Protein AF-A0A8T6J874-F1 (afdb_monomer)

Foldseek 3Di:
DDPVQQKFWDKDWAFDDPVVVCVVVPDPDDDPPNVVVVVVVCVVCVVVVVVRGIWMWTWTDHNVDIDIDTDDPVPDPCVVCPVVVVVVVVVVVPDPDDPPVVVVVVVVVVPDDDPDDDPDDDDDDDDDDDDDDDDDDD

pLDDT: mean 73.58, std 16.17, range [36.16, 93.12]

Solvent-accessible surface area (backbone atoms only — not comparable to full-atom values): 9139 Å² total; per-residue (Å²): 96,38,81,92,75,40,31,43,56,48,78,47,78,51,65,81,68,60,72,63,57,48,63,78,65,62,86,78,88,82,66,101,51,56,70,62,53,51,51,52,48,54,59,71,44,47,61,60,61,69,66,65,63,68,47,37,30,38,37,27,46,37,72,92,61,61,42,79,43,81,46,60,75,87,76,51,82,56,71,87,52,71,59,45,68,62,57,48,54,61,54,59,72,74,55,75,86,77,63,60,67,64,53,54,52,56,60,56,64,77,73,58,80,81,82,74,88,80,86,82,83,81,82,88,82,82,84,88,87,85,86,88,76,87,82,80,84,135

Mean predicted aligned error: 17.65 Å

Structure (mmCIF, N/CA/C/O backbone):
data_AF-A0A8T6J874-F1
#
_entry.id   AF-A0A8T6J874-F1
#
loop_
_atom_site.group_PDB
_atom_site.id
_atom_site.type_symbol
_atom_site.label_atom_id
_atom_site.label_alt_id
_atom_site.label_comp_id
_atom_site.label_asym_id
_atom_site.label_entity_id
_atom_site.label_seq_id
_atom_site.pdbx_PDB_ins_code
_atom_site.Cartn_x
_atom_site.Cartn_y
_atom_site.Cartn_z
_atom_site.occupancy
_atom_site.B_iso_or_equiv
_atom_site.auth_seq_id
_atom_site.auth_comp_id
_atom_site.auth_asym_id
_atom_site.auth_atom_id
_atom_site.pdbx_PDB_model_num
ATOM 1 N N . THR A 1 1 ? -14.277 -7.449 -17.086 1.00 77.50 1 THR A N 1
ATOM 2 C CA . THR A 1 1 ? -15.227 -6.316 -17.200 1.00 77.50 1 THR A CA 1
ATOM 3 C C . THR A 1 1 ? -15.931 -6.356 -18.548 1.00 77.50 1 THR A C 1
ATOM 5 O O . THR A 1 1 ? -15.273 -6.643 -19.543 1.00 77.50 1 THR A O 1
ATOM 8 N N . GLY A 1 2 ? -17.247 -6.116 -18.583 1.00 79.81 2 GLY A N 1
ATOM 9 C CA . GLY A 1 2 ? -18.056 -6.057 -19.807 1.00 79.81 2 GLY A CA 1
ATOM 10 C C . GLY A 1 2 ? -18.987 -4.844 -19.796 1.00 79.81 2 GLY A C 1
ATOM 11 O O . GLY A 1 2 ? -19.860 -4.742 -18.939 1.00 79.81 2 GLY A O 1
ATOM 12 N N . LEU A 1 3 ? -18.805 -3.916 -20.743 1.00 81.62 3 LEU A N 1
ATOM 13 C CA . LEU A 1 3 ? -19.574 -2.662 -20.801 1.00 81.62 3 LEU A CA 1
ATOM 14 C C . LEU A 1 3 ? -21.031 -2.895 -21.221 1.00 81.62 3 LEU A C 1
ATOM 16 O O . LEU A 1 3 ? -21.943 -2.320 -20.635 1.00 81.62 3 LEU A O 1
ATOM 20 N N . GLN A 1 4 ? -21.246 -3.764 -22.213 1.00 85.12 4 GLN A N 1
ATOM 21 C CA . GLN A 1 4 ? -22.580 -4.128 -22.699 1.00 85.12 4 GLN A CA 1
ATOM 22 C C . GLN A 1 4 ? -23.425 -4.837 -21.631 1.00 85.12 4 GLN A C 1
ATOM 24 O O . GLN A 1 4 ? -24.600 -4.529 -21.466 1.00 85.12 4 GLN A O 1
ATOM 29 N N . ASP A 1 5 ? -22.797 -5.731 -20.867 1.00 82.12 5 ASP A N 1
ATOM 30 C CA . ASP A 1 5 ? -23.447 -6.552 -19.847 1.00 82.12 5 ASP A CA 1
ATOM 31 C C . ASP A 1 5 ? -23.430 -5.877 -18.470 1.00 82.12 5 ASP A C 1
ATOM 33 O O . ASP A 1 5 ? -23.896 -6.460 -17.493 1.00 82.12 5 ASP A O 1
ATOM 37 N N . ARG A 1 6 ? -22.870 -4.658 -18.383 1.00 84.00 6 ARG A N 1
ATOM 38 C CA . ARG A 1 6 ? -22.657 -3.901 -17.141 1.00 84.00 6 ARG A CA 1
ATOM 39 C C . ARG A 1 6 ? -22.117 -4.806 -16.030 1.00 84.00 6 ARG A C 1
ATOM 41 O O . ARG A 1 6 ? -22.675 -4.865 -14.933 1.00 84.00 6 ARG A O 1
ATOM 48 N N . SER A 1 7 ? -21.035 -5.524 -16.335 1.00 84.88 7 SER A N 1
ATOM 49 C CA . SER A 1 7 ? -20.378 -6.449 -15.413 1.00 84.88 7 SER A CA 1
ATOM 50 C C . SER A 1 7 ? -18.994 -5.961 -14.992 1.00 84.88 7 SER A C 1
ATOM 52 O O . SER A 1 7 ? -18.197 -5.469 -15.803 1.00 84.88 7 SER A O 1
ATOM 54 N N . TYR A 1 8 ? -18.709 -6.090 -13.700 1.00 83.81 8 TYR A N 1
ATOM 55 C CA . TYR A 1 8 ? -17.395 -5.861 -13.117 1.00 83.81 8 TYR A CA 1
ATOM 56 C C . TYR A 1 8 ? -16.638 -7.178 -12.980 1.00 83.81 8 TYR A C 1
ATOM 58 O O . TYR A 1 8 ? -17.217 -8.228 -12.722 1.00 83.81 8 TYR A O 1
ATOM 66 N N . ASP A 1 9 ? -15.329 -7.095 -13.193 1.00 85.62 9 ASP A N 1
ATOM 67 C CA . ASP A 1 9 ? -14.371 -8.131 -12.818 1.00 85.62 9 ASP A CA 1
ATOM 68 C C . ASP A 1 9 ? -13.005 -7.455 -12.727 1.00 85.62 9 ASP A C 1
ATOM 70 O O . ASP A 1 9 ? -12.336 -7.266 -13.747 1.00 85.62 9 ASP A O 1
ATOM 74 N N . GLN A 1 10 ? -12.683 -6.931 -11.547 1.00 87.56 10 GLN A N 1
ATOM 75 C CA . GLN A 1 10 ? -11.437 -6.215 -11.274 1.00 87.56 10 GLN A CA 1
ATOM 76 C C . GLN A 1 10 ? -10.906 -6.591 -9.894 1.00 87.56 10 GLN A C 1
ATOM 78 O O . GLN A 1 10 ? -11.679 -6.879 -8.981 1.00 87.56 10 GLN A O 1
ATOM 83 N N . VAL A 1 11 ? -9.586 -6.539 -9.727 1.00 90.50 11 VAL A N 1
ATOM 84 C CA . VAL A 1 11 ? -8.929 -6.743 -8.434 1.00 90.50 11 VAL A CA 1
ATOM 85 C C . VAL A 1 11 ? -8.556 -5.388 -7.839 1.00 90.50 11 VAL A C 1
ATOM 87 O O . VAL A 1 11 ? -7.907 -4.572 -8.491 1.00 90.50 11 VAL A O 1
ATOM 90 N N . ALA A 1 12 ? -8.963 -5.155 -6.596 1.00 89.12 12 ALA A N 1
ATOM 91 C CA . ALA A 1 12 ? -8.595 -3.999 -5.797 1.00 89.12 12 ALA A CA 1
ATOM 92 C C . ALA A 1 12 ? -7.566 -4.402 -4.735 1.00 89.12 12 ALA A C 1
ATOM 94 O O . ALA A 1 12 ? -7.717 -5.414 -4.048 1.00 89.12 12 ALA A O 1
ATOM 95 N N . VAL A 1 13 ? -6.530 -3.578 -4.587 1.00 89.88 13 VAL A N 1
ATOM 96 C CA . VAL A 1 13 ? -5.471 -3.759 -3.592 1.00 89.88 13 VAL A CA 1
ATOM 97 C C . VAL A 1 13 ? -5.613 -2.662 -2.546 1.00 89.88 13 VAL A C 1
ATOM 99 O O . VAL A 1 13 ? -5.515 -1.479 -2.867 1.00 89.88 13 VAL A O 1
ATOM 102 N N . VAL A 1 14 ? -5.858 -3.049 -1.297 1.00 88.38 14 VAL A N 1
ATOM 103 C CA . VAL A 1 14 ? -6.063 -2.119 -0.182 1.00 88.38 14 VAL A CA 1
ATOM 104 C C . VAL A 1 14 ? -4.903 -2.248 0.793 1.00 88.38 14 VAL A C 1
ATOM 106 O O . VAL A 1 14 ? -4.771 -3.250 1.498 1.00 88.38 14 VAL A O 1
ATOM 109 N N . SER A 1 15 ? -4.074 -1.210 0.847 1.00 86.62 15 SER A N 1
ATOM 110 C CA . SER A 1 15 ? -2.953 -1.109 1.782 1.00 86.62 15 SER A CA 1
ATOM 111 C C . SER A 1 15 ? -3.300 -0.146 2.918 1.00 86.62 15 SER A C 1
ATOM 113 O O . SER A 1 15 ? -3.846 0.928 2.654 1.00 86.62 15 SER A O 1
ATOM 115 N N . PRO A 1 16 ? -2.988 -0.481 4.178 1.00 78.75 16 PRO A N 1
ATOM 116 C CA . PRO A 1 16 ? -3.207 0.437 5.288 1.00 78.75 16 PRO A CA 1
ATOM 117 C C . PRO A 1 16 ? -2.240 1.630 5.230 1.00 78.75 16 PRO A C 1
ATOM 119 O O . PRO A 1 16 ? -1.057 1.486 4.917 1.00 78.75 16 PRO A O 1
ATOM 122 N N . ASN A 1 17 ? -2.746 2.817 5.571 1.00 81.25 17 ASN A N 1
ATOM 123 C CA . ASN A 1 17 ? -1.960 4.044 5.677 1.00 81.25 17 ASN A CA 1
ATOM 124 C C . ASN A 1 17 ? -1.194 4.063 7.015 1.00 81.25 17 ASN A C 1
ATOM 126 O O . ASN A 1 17 ? -1.781 4.241 8.082 1.00 81.25 17 ASN A O 1
ATOM 130 N N . LEU A 1 18 ? 0.124 3.849 6.966 1.00 74.44 18 LEU A N 1
ATOM 131 C CA . LEU A 1 18 ? 0.990 3.827 8.153 1.00 74.44 18 LEU A CA 1
ATOM 132 C C . LEU A 1 18 ? 1.069 5.184 8.892 1.00 74.44 18 LEU A C 1
ATOM 134 O O . LEU A 1 18 ? 0.974 5.174 10.121 1.00 74.44 18 LEU A O 1
ATOM 138 N N . PRO A 1 19 ? 1.222 6.340 8.213 1.00 72.19 19 PRO A N 1
ATOM 139 C CA . PRO A 1 19 ? 1.166 7.660 8.852 1.00 72.19 19 PRO A CA 1
ATOM 140 C C . PRO A 1 19 ? -0.041 7.899 9.774 1.00 72.19 19 PRO A C 1
ATOM 142 O O . PRO A 1 19 ? 0.121 8.445 10.871 1.00 72.19 19 PRO A O 1
ATOM 145 N N . ASP A 1 20 ? -1.235 7.455 9.374 1.00 72.94 20 ASP A N 1
ATOM 146 C CA . ASP A 1 20 ? -2.457 7.632 10.171 1.00 72.94 20 ASP A CA 1
ATOM 147 C C . ASP A 1 20 ? -2.419 6.794 11.460 1.00 72.94 20 ASP A C 1
ATOM 149 O O . ASP A 1 20 ? -2.788 7.270 12.536 1.00 72.94 20 ASP A O 1
ATOM 153 N N . LEU A 1 21 ? -1.882 5.571 11.386 1.00 70.69 21 LEU A N 1
ATOM 154 C CA . LEU A 1 21 ? -1.700 4.695 12.549 1.00 70.69 21 LEU A CA 1
ATOM 155 C C . LEU A 1 21 ? -0.696 5.271 13.559 1.00 70.69 21 LEU A C 1
ATOM 157 O O . LEU A 1 21 ? -0.901 5.170 14.769 1.00 70.69 21 LEU A O 1
ATOM 161 N N . LEU A 1 22 ? 0.378 5.897 13.075 1.00 74.31 22 LEU A N 1
ATOM 162 C CA . LEU A 1 22 ? 1.396 6.520 13.928 1.00 74.31 22 LEU A CA 1
ATOM 163 C C . LEU A 1 22 ? 0.858 7.770 14.632 1.00 74.31 22 LEU A C 1
ATOM 165 O O . LEU A 1 22 ? 1.178 8.007 15.798 1.00 74.31 22 LEU A O 1
ATOM 169 N N . SER A 1 23 ? 0.001 8.530 13.951 1.00 71.62 23 SER A N 1
ATOM 170 C CA . SER A 1 23 ? -0.634 9.731 14.501 1.00 71.62 23 SER A CA 1
ATOM 171 C C . SER A 1 23 ? -1.582 9.395 15.658 1.00 71.62 23 SER A C 1
ATOM 173 O O . SER A 1 23 ? -1.600 10.102 16.664 1.00 71.62 23 SER A O 1
ATOM 175 N N . LEU A 1 24 ? -2.295 8.265 15.576 1.00 72.38 24 LEU A N 1
ATOM 176 C CA . LEU A 1 24 ? -3.129 7.747 16.670 1.00 72.38 24 LEU A CA 1
ATOM 177 C C . LEU A 1 24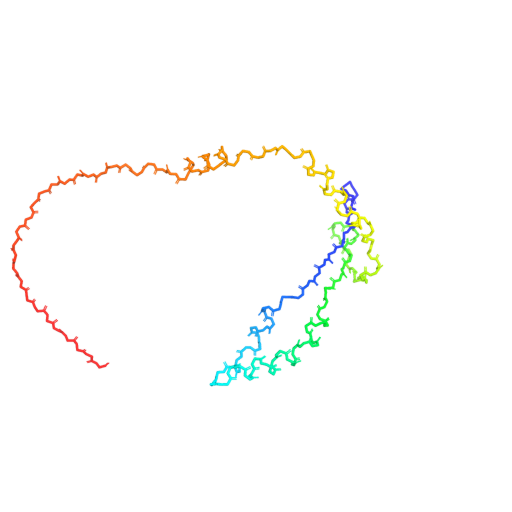 ? -2.314 7.286 17.898 1.00 72.38 24 LEU A C 1
ATOM 179 O O . LEU A 1 24 ? -2.850 7.250 19.004 1.00 72.38 24 LEU A O 1
ATOM 183 N N . GLY A 1 25 ? -1.027 6.957 17.730 1.00 66.75 25 GLY A N 1
ATOM 184 C CA . GLY A 1 25 ? -0.136 6.483 18.802 1.00 66.75 25 GLY A CA 1
ATOM 185 C C . GLY A 1 25 ? 0.902 7.498 19.316 1.00 66.75 25 GLY A C 1
ATOM 186 O O . GLY A 1 25 ? 1.686 7.171 20.207 1.00 66.75 25 GLY A O 1
ATOM 187 N N . GLY A 1 26 ? 0.954 8.715 18.768 1.00 65.31 26 GLY A N 1
ATOM 188 C CA . GLY A 1 26 ? 2.146 9.579 18.773 1.00 65.31 26 GLY A CA 1
ATOM 189 C C . GLY A 1 26 ? 2.449 10.448 20.006 1.00 65.31 26 GLY A C 1
ATOM 190 O O . GLY A 1 26 ? 3.235 11.383 19.885 1.00 65.31 26 GLY A O 1
ATOM 191 N N . VAL A 1 27 ? 1.878 10.205 21.189 1.00 62.78 27 VAL A N 1
ATOM 192 C CA . VAL A 1 27 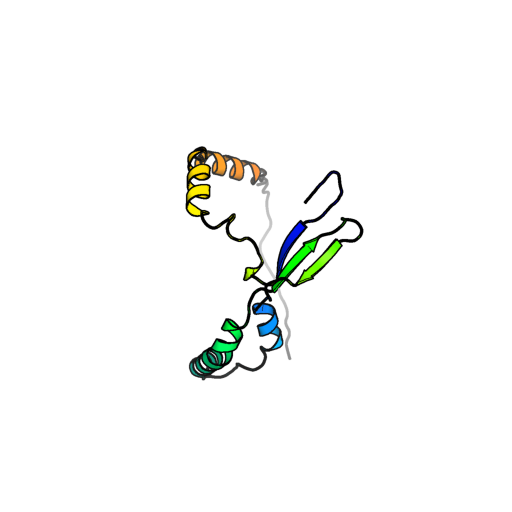? 1.972 11.170 22.318 1.00 62.78 27 VAL A CA 1
ATOM 193 C C . VAL A 1 27 ? 3.217 10.997 23.225 1.00 62.78 27 VAL A C 1
ATOM 195 O O . VAL A 1 27 ? 3.464 11.827 24.093 1.00 62.78 27 VAL A O 1
ATOM 198 N N . ILE A 1 28 ? 4.057 9.967 23.053 1.00 64.75 28 ILE A N 1
ATOM 199 C CA . ILE A 1 28 ? 4.970 9.531 24.144 1.00 64.75 28 ILE A CA 1
ATOM 200 C C . ILE A 1 28 ? 6.449 9.984 24.020 1.00 64.75 28 ILE A C 1
ATOM 202 O O . ILE A 1 28 ? 7.202 9.887 24.988 1.00 64.75 28 ILE A O 1
ATOM 206 N N . VAL A 1 29 ? 6.923 10.533 22.896 1.00 64.38 29 VAL A N 1
ATOM 207 C CA . VAL A 1 29 ? 8.381 10.717 22.683 1.00 64.38 29 VAL A CA 1
ATOM 208 C C . VAL A 1 29 ? 8.836 12.173 22.859 1.00 64.38 29 VAL A C 1
ATOM 210 O O . VAL A 1 29 ? 8.934 12.927 21.898 1.00 64.38 29 VAL A O 1
ATOM 213 N N . GLY A 1 30 ? 9.170 12.566 24.094 1.00 59.22 30 GLY A N 1
ATOM 214 C CA . GLY A 1 30 ? 9.762 13.877 24.402 1.00 59.22 30 GLY A CA 1
ATOM 215 C C . GLY A 1 30 ? 10.814 13.804 25.513 1.00 59.22 30 GLY A C 1
ATOM 216 O O . GLY A 1 30 ? 10.490 13.963 26.684 1.00 59.22 30 GLY A O 1
ATOM 217 N N . GLY A 1 31 ? 12.083 13.554 25.171 1.00 65.25 31 GLY A N 1
ATOM 218 C CA . GLY A 1 31 ? 13.196 13.561 26.131 1.00 65.25 31 GLY A CA 1
ATOM 219 C C . GLY A 1 31 ? 14.574 13.475 25.461 1.00 65.25 31 GLY A C 1
ATOM 220 O O . GLY A 1 31 ? 14.675 13.107 24.293 1.00 65.25 31 GLY A O 1
ATOM 221 N N . THR A 1 32 ? 15.651 13.770 26.204 1.00 63.88 32 THR A N 1
ATOM 222 C CA . THR A 1 32 ? 17.066 13.787 25.746 1.00 63.88 32 THR A CA 1
ATOM 223 C C . THR A 1 32 ? 17.606 12.438 25.233 1.00 63.88 32 THR A C 1
ATOM 225 O O . THR A 1 32 ? 18.750 12.356 24.796 1.00 63.88 32 THR A O 1
ATOM 228 N N . GLY A 1 33 ? 16.789 11.381 25.248 1.00 70.56 33 GLY A N 1
ATOM 229 C CA . GLY A 1 33 ? 17.110 10.023 24.800 1.00 70.56 33 GLY A CA 1
ATOM 230 C C . GLY A 1 33 ? 16.590 9.645 23.408 1.00 70.56 33 GLY A C 1
ATOM 231 O O . GLY A 1 33 ? 16.476 8.452 23.137 1.00 70.56 33 GLY A O 1
ATOM 232 N N . LEU A 1 34 ? 16.272 10.611 22.533 1.00 77.12 34 LEU A N 1
ATOM 233 C CA . LEU A 1 34 ? 15.692 10.384 21.192 1.00 77.12 34 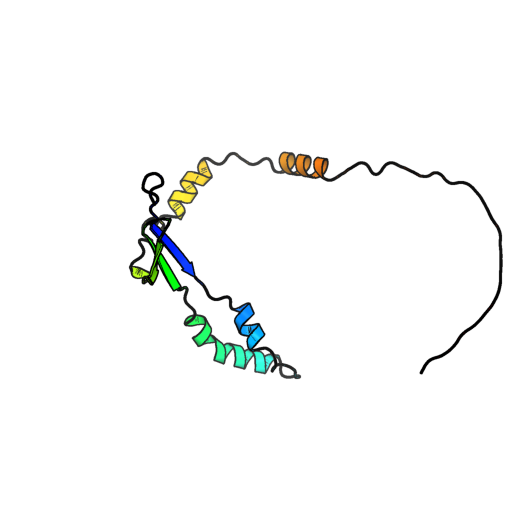LEU A CA 1
ATOM 234 C C . LEU A 1 34 ? 16.326 9.208 20.425 1.00 77.12 34 LEU A C 1
ATOM 236 O O . LEU A 1 34 ? 15.602 8.386 19.870 1.00 77.12 34 LEU A O 1
ATOM 240 N N . GLY A 1 35 ? 17.657 9.075 20.449 1.00 79.56 35 GLY A N 1
ATOM 241 C CA . GLY A 1 35 ? 18.354 7.977 19.772 1.00 79.56 35 GLY A CA 1
ATOM 242 C C . GLY A 1 35 ? 18.032 6.588 20.339 1.00 79.56 35 GLY A C 1
ATOM 243 O O . GLY A 1 35 ? 17.740 5.667 19.581 1.00 79.56 35 GLY A O 1
ATOM 244 N N . ALA A 1 36 ? 18.032 6.432 21.667 1.00 84.81 36 ALA A N 1
ATOM 245 C CA . ALA A 1 36 ? 17.714 5.158 22.314 1.00 84.81 36 ALA A CA 1
ATOM 246 C C . ALA A 1 36 ? 16.226 4.807 22.162 1.00 84.81 36 ALA A C 1
ATOM 248 O O . ALA A 1 36 ? 15.892 3.660 21.872 1.00 84.81 36 ALA A O 1
ATOM 249 N N . THR A 1 37 ? 15.336 5.794 22.284 1.00 82.94 37 THR A N 1
ATOM 250 C CA . THR A 1 37 ? 13.896 5.594 22.080 1.00 82.94 37 THR A CA 1
ATOM 251 C C . THR A 1 37 ? 13.584 5.197 20.640 1.00 82.94 37 THR A C 1
ATOM 253 O O . THR A 1 37 ? 12.839 4.246 20.431 1.00 82.94 37 THR A O 1
ATOM 256 N N . MET A 1 38 ? 14.193 5.854 19.646 1.00 84.50 38 MET A N 1
ATOM 257 C CA . MET A 1 38 ? 14.017 5.489 18.237 1.00 84.50 38 MET A CA 1
ATOM 258 C C . MET A 1 38 ? 14.564 4.090 17.941 1.00 84.50 38 MET A C 1
ATOM 260 O O . MET A 1 38 ? 13.962 3.335 17.181 1.00 84.50 38 MET A O 1
ATOM 264 N N . LEU A 1 39 ? 15.676 3.707 18.576 1.00 85.88 39 LEU A N 1
ATOM 265 C CA . LEU A 1 39 ? 16.225 2.363 18.438 1.00 85.88 39 LEU A CA 1
ATOM 266 C C . LEU A 1 39 ? 15.274 1.301 19.015 1.00 85.88 39 LEU A C 1
ATOM 268 O O . LEU A 1 39 ? 15.018 0.296 18.353 1.00 85.88 39 LEU A O 1
ATOM 272 N N . LEU A 1 40 ? 14.715 1.524 20.206 1.00 85.94 40 LEU A N 1
ATOM 273 C CA . LEU A 1 40 ? 13.728 0.620 20.809 1.00 85.94 40 LEU A CA 1
ATOM 274 C C . LEU A 1 40 ? 12.439 0.556 19.982 1.00 85.94 40 LEU A C 1
ATOM 276 O O . LEU A 1 40 ? 11.914 -0.531 19.748 1.00 85.94 40 LEU A O 1
ATOM 280 N N . LEU A 1 41 ? 11.983 1.700 19.469 1.00 84.56 41 LEU A N 1
ATOM 281 C CA . LEU A 1 41 ? 10.854 1.785 18.547 1.00 84.56 41 LEU A CA 1
ATOM 282 C C . LEU A 1 41 ? 11.127 0.964 17.280 1.00 84.56 41 LEU A C 1
ATOM 284 O O . LEU A 1 41 ? 10.320 0.129 16.896 1.00 84.56 41 LEU A O 1
ATOM 288 N N . SER A 1 42 ? 12.304 1.109 16.669 1.00 84.00 42 SER A N 1
ATOM 289 C CA . SER A 1 42 ? 12.658 0.348 15.464 1.00 84.00 42 SER A CA 1
ATOM 290 C C . SER A 1 42 ? 12.635 -1.168 15.684 1.00 84.00 42 SER A C 1
ATOM 292 O O . SER A 1 42 ? 12.280 -1.910 14.774 1.00 84.00 42 SER A O 1
ATOM 294 N N . GLN A 1 43 ? 12.980 -1.634 16.889 1.00 86.44 43 GLN A N 1
ATOM 295 C CA . GLN A 1 43 ? 12.949 -3.054 17.239 1.00 86.44 43 GLN A CA 1
ATOM 296 C C . GLN A 1 43 ? 11.521 -3.534 17.489 1.00 86.44 43 GLN A C 1
ATOM 298 O O . GLN A 1 43 ? 11.117 -4.547 16.926 1.00 86.44 43 GLN A O 1
ATOM 303 N N . ALA A 1 44 ? 10.745 -2.780 18.267 1.00 85.75 44 ALA A N 1
ATOM 304 C CA . ALA A 1 44 ? 9.360 -3.117 18.581 1.00 85.75 44 ALA A CA 1
ATOM 305 C C . ALA A 1 44 ? 8.449 -3.105 17.341 1.00 85.75 44 ALA A C 1
ATOM 307 O O . ALA A 1 44 ? 7.517 -3.898 17.252 1.00 85.75 44 ALA A O 1
ATOM 308 N N . PHE A 1 45 ? 8.728 -2.233 16.370 1.00 84.62 45 PHE A N 1
ATOM 309 C CA . PHE A 1 45 ? 7.913 -2.076 15.164 1.00 84.62 45 PHE A CA 1
ATOM 310 C C . PHE A 1 45 ? 8.434 -2.867 13.958 1.00 84.62 45 PHE A C 1
ATOM 312 O O . PHE A 1 45 ? 7.762 -2.907 12.933 1.00 84.62 45 PHE A O 1
ATOM 319 N N . ARG A 1 46 ? 9.573 -3.565 14.057 1.00 80.50 46 ARG A N 1
ATOM 320 C CA . ARG A 1 46 ? 10.117 -4.345 12.932 1.00 80.50 46 ARG A CA 1
ATOM 321 C C . ARG A 1 46 ? 9.175 -5.463 12.476 1.00 80.50 46 ARG A C 1
ATOM 323 O O . ARG A 1 46 ? 8.939 -5.588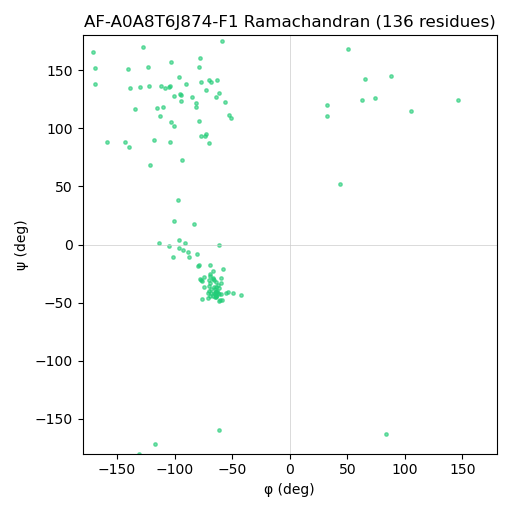 11.280 1.00 80.50 46 ARG A O 1
ATOM 330 N N . GLU A 1 47 ? 8.660 -6.265 13.403 1.00 81.44 47 GLU A N 1
ATOM 331 C CA . GLU A 1 47 ? 7.752 -7.378 13.086 1.00 81.44 47 GLU A CA 1
ATOM 332 C C . GLU A 1 47 ? 6.360 -6.899 12.632 1.00 81.44 47 GLU A C 1
ATOM 334 O O . GLU A 1 47 ? 5.904 -7.355 11.583 1.00 81.44 47 GLU A O 1
ATOM 339 N N . PRO A 1 48 ? 5.702 -5.933 13.311 1.00 75.69 48 PRO A N 1
ATOM 340 C CA . PRO A 1 48 ? 4.437 -5.369 12.842 1.00 75.69 48 PRO A CA 1
ATOM 341 C C . PRO A 1 48 ? 4.519 -4.812 11.421 1.00 75.69 48 PRO A C 1
ATOM 343 O O . PRO A 1 48 ? 3.623 -5.047 10.619 1.00 75.69 48 PRO A O 1
ATOM 346 N N . LEU A 1 49 ? 5.609 -4.112 11.087 1.00 75.62 49 LEU A N 1
ATOM 347 C CA . LEU A 1 49 ? 5.797 -3.546 9.751 1.00 75.62 49 LEU A CA 1
ATOM 348 C C . LEU A 1 49 ? 5.968 -4.622 8.671 1.00 75.62 49 LEU A C 1
ATOM 350 O O . LEU A 1 49 ? 5.584 -4.387 7.532 1.00 75.62 49 LEU A O 1
ATOM 354 N N . GLN A 1 50 ? 6.503 -5.796 9.015 1.00 72.81 50 GLN A N 1
ATOM 355 C CA . GLN A 1 50 ? 6.594 -6.933 8.089 1.00 72.81 50 GLN A CA 1
ATOM 356 C C . GLN A 1 50 ? 5.248 -7.647 7.909 1.00 72.81 50 GLN A C 1
ATOM 358 O O . GLN A 1 50 ? 4.983 -8.191 6.841 1.00 72.81 50 GLN A O 1
ATOM 363 N N . ALA A 1 51 ? 4.401 -7.645 8.941 1.00 71.81 51 ALA A N 1
ATOM 364 C CA . ALA A 1 51 ? 3.086 -8.285 8.916 1.00 71.81 51 ALA A CA 1
ATOM 365 C C . ALA A 1 51 ? 2.010 -7.446 8.204 1.00 71.81 51 ALA A C 1
ATOM 367 O O . ALA A 1 51 ? 0.970 -7.977 7.807 1.00 71.81 51 ALA A O 1
ATOM 368 N N . ILE A 1 52 ? 2.245 -6.143 8.033 1.00 73.75 52 ILE A N 1
ATOM 369 C CA . ILE A 1 52 ? 1.353 -5.248 7.298 1.00 73.75 52 ILE A CA 1
ATOM 370 C C . ILE A 1 52 ? 1.482 -5.542 5.802 1.00 73.75 52 ILE A C 1
ATOM 372 O O . ILE A 1 52 ? 2.348 -5.028 5.098 1.00 73.75 52 ILE A O 1
ATOM 376 N N . SER A 1 53 ? 0.596 -6.408 5.326 1.00 76.81 53 SER A N 1
ATOM 377 C CA . SER A 1 53 ? 0.444 -6.742 3.916 1.00 76.81 53 SER A CA 1
ATOM 378 C C . SER A 1 53 ? -0.783 -6.047 3.328 1.00 76.81 53 SER A C 1
ATOM 380 O O . SER A 1 53 ? -1.704 -5.639 4.041 1.00 76.81 53 SER A O 1
ATOM 382 N N . ALA A 1 54 ? -0.773 -5.874 2.008 1.00 84.00 54 ALA A N 1
ATOM 383 C CA . ALA A 1 54 ? -1.947 -5.410 1.289 1.00 84.00 54 ALA A CA 1
ATOM 384 C C . ALA A 1 54 ? -3.034 -6.493 1.310 1.00 84.00 54 ALA A C 1
ATOM 386 O O . ALA A 1 54 ? -2.739 -7.675 1.137 1.00 84.00 54 ALA A O 1
ATOM 387 N N . ASN A 1 55 ? -4.287 -6.083 1.487 1.00 89.25 55 ASN A N 1
ATOM 388 C CA . ASN A 1 55 ? -5.436 -6.966 1.327 1.00 89.25 55 ASN A CA 1
ATOM 389 C C . ASN A 1 55 ? -5.918 -6.907 -0.119 1.00 89.25 55 ASN A C 1
ATOM 391 O O . ASN A 1 55 ? -6.011 -5.823 -0.700 1.00 89.25 55 ASN A O 1
ATOM 395 N N . TYR A 1 56 ? -6.261 -8.062 -0.676 1.00 90.62 56 TYR A N 1
ATOM 396 C CA . TYR A 1 56 ? -6.740 -8.170 -2.044 1.00 90.62 56 TYR A CA 1
ATOM 397 C C . TYR A 1 56 ? -8.227 -8.484 -2.052 1.00 90.62 56 TYR A C 1
ATOM 399 O O . TYR A 1 56 ? -8.697 -9.350 -1.314 1.00 90.62 56 TYR A O 1
ATOM 407 N N . TYR A 1 57 ? -8.962 -7.775 -2.898 1.00 91.38 57 TYR A N 1
ATOM 408 C CA . TYR A 1 57 ? -10.388 -7.980 -3.081 1.00 91.38 57 TYR A CA 1
ATOM 409 C C . TYR A 1 57 ? -10.703 -8.096 -4.562 1.00 91.38 57 TYR A C 1
ATOM 411 O O . TYR A 1 57 ? -10.227 -7.292 -5.363 1.00 91.38 57 TYR A O 1
ATOM 419 N N . ARG A 1 58 ? -11.533 -9.064 -4.933 1.00 91.62 58 ARG A N 1
ATOM 420 C CA . ARG A 1 58 ? -12.122 -9.143 -6.264 1.00 91.62 58 ARG A CA 1
ATOM 421 C C . ARG A 1 58 ? -13.487 -8.474 -6.227 1.00 91.62 58 ARG A C 1
ATOM 423 O O . ARG A 1 58 ? -14.342 -8.833 -5.422 1.00 91.62 58 ARG A O 1
ATOM 430 N N . VAL A 1 59 ? -13.671 -7.489 -7.096 1.00 91.62 59 VAL A N 1
ATOM 431 C CA . VAL A 1 59 ? -14.948 -6.813 -7.317 1.00 91.62 59 VAL A CA 1
ATOM 432 C C . VAL A 1 59 ? -15.536 -7.356 -8.613 1.00 91.62 59 VAL A C 1
ATOM 434 O O . VAL A 1 59 ? -15.040 -7.062 -9.706 1.00 91.62 59 VAL A O 1
ATOM 437 N N . GLY A 1 60 ? -16.557 -8.193 -8.468 1.00 90.56 60 GLY A N 1
ATOM 438 C CA . GLY A 1 60 ? -17.263 -8.882 -9.542 1.00 90.56 60 GLY A CA 1
ATOM 439 C C . GLY A 1 60 ? -18.738 -8.482 -9.634 1.00 90.56 60 GLY A C 1
ATOM 440 O O . GLY A 1 60 ? -19.203 -7.593 -8.926 1.00 90.56 60 GLY A O 1
ATOM 441 N N . GLY A 1 61 ? -19.507 -9.180 -10.468 1.00 86.81 61 GLY A N 1
ATOM 442 C CA . GLY A 1 61 ? -20.968 -9.039 -10.516 1.00 86.81 61 GLY A CA 1
ATOM 443 C C . GLY A 1 61 ? -21.464 -7.880 -11.383 1.00 86.81 61 GLY A C 1
ATOM 444 O O . GLY A 1 61 ? -20.754 -7.388 -12.260 1.00 86.81 61 GLY A O 1
ATOM 445 N N . SER A 1 62 ? -22.723 -7.487 -11.186 1.00 88.50 62 SER A N 1
ATOM 446 C CA . SER A 1 62 ? -23.338 -6.393 -11.947 1.00 88.50 62 SER A CA 1
ATOM 447 C C . SER A 1 62 ? -22.882 -5.030 -11.426 1.00 88.50 62 SER A C 1
ATOM 449 O O . SER A 1 62 ? -22.428 -4.909 -10.294 1.00 88.50 62 SER A O 1
ATOM 451 N N . TRP A 1 63 ? -23.021 -3.976 -12.224 1.00 86.88 63 TRP A N 1
ATOM 452 C CA . TRP A 1 63 ? -22.711 -2.620 -11.754 1.00 86.88 63 TRP A CA 1
ATOM 453 C C . TRP A 1 63 ? -23.711 -2.102 -10.720 1.00 86.88 63 TRP A C 1
ATOM 455 O O . TRP A 1 63 ? -23.336 -1.290 -9.879 1.00 86.88 63 TRP A O 1
ATOM 465 N N . ASP A 1 64 ? -24.970 -2.539 -10.803 1.00 88.56 64 ASP A N 1
ATOM 466 C CA . ASP A 1 64 ? -26.025 -2.112 -9.878 1.00 88.56 64 ASP A CA 1
ATOM 467 C C . ASP A 1 64 ? -25.882 -2.811 -8.514 1.00 88.56 64 ASP A C 1
ATOM 469 O O . ASP A 1 64 ? -26.173 -2.221 -7.477 1.00 88.56 64 ASP A O 1
ATOM 473 N N . GLU A 1 65 ? -25.373 -4.044 -8.516 1.00 88.81 65 GLU A N 1
ATOM 474 C CA . GLU A 1 65 ? -25.092 -4.834 -7.319 1.00 88.81 65 GLU A CA 1
ATOM 475 C C . GLU A 1 65 ? -23.754 -5.580 -7.495 1.00 88.81 65 GLU A C 1
ATOM 477 O O . GLU A 1 65 ? -23.733 -6.731 -7.958 1.00 88.81 65 GLU A O 1
ATOM 482 N N . PRO A 1 66 ? -22.621 -4.906 -7.214 1.00 89.00 66 PRO A N 1
ATOM 483 C CA . PRO A 1 66 ? -21.303 -5.513 -7.314 1.00 89.00 66 PRO A CA 1
ATOM 484 C C . PRO A 1 66 ? -21.040 -6.427 -6.116 1.00 89.00 66 PRO A C 1
ATOM 486 O O . PRO A 1 66 ? -21.349 -6.100 -4.969 1.00 89.00 66 PRO A O 1
ATOM 489 N N . LEU A 1 67 ? -20.413 -7.567 -6.382 1.00 91.62 67 LEU A N 1
ATOM 490 C CA . LEU A 1 67 ? -19.981 -8.525 -5.374 1.00 91.62 67 LEU A CA 1
ATOM 491 C C . LEU A 1 67 ? -18.521 -8.246 -5.006 1.00 91.62 67 LEU A C 1
ATOM 493 O O . LEU A 1 67 ? -17.673 -8.166 -5.891 1.00 91.62 67 LEU A O 1
ATOM 497 N N . VAL A 1 68 ? -18.224 -8.111 -3.713 1.00 92.69 68 VAL A N 1
ATOM 498 C CA . VAL A 1 68 ? -16.860 -7.887 -3.212 1.00 92.69 68 VAL A CA 1
ATOM 499 C C . VAL A 1 68 ? -16.429 -9.084 -2.377 1.00 92.69 68 VAL A C 1
ATOM 501 O O . VAL A 1 68 ? -17.013 -9.353 -1.329 1.00 92.69 68 VAL A O 1
ATOM 504 N N . GLU A 1 69 ? -15.388 -9.777 -2.825 1.00 93.12 69 GLU A N 1
ATOM 505 C CA . GLU A 1 69 ? -14.846 -10.964 -2.160 1.00 93.12 69 GLU A CA 1
ATOM 506 C C . GLU A 1 69 ? -13.374 -10.744 -1.829 1.00 93.12 69 GLU A C 1
ATOM 508 O O . GLU A 1 69 ? -12.620 -10.226 -2.652 1.00 93.12 69 GLU A O 1
ATOM 513 N N . GLN A 1 70 ? -12.948 -11.119 -0.623 1.00 91.25 70 GLN A N 1
ATOM 514 C CA . GLN A 1 70 ? -11.526 -11.136 -0.293 1.00 91.25 70 GLN A CA 1
ATOM 515 C C . GLN A 1 70 ? -10.868 -12.310 -1.019 1.00 91.25 70 GLN A C 1
ATOM 517 O O . GLN A 1 70 ? -11.380 -13.427 -0.970 1.00 91.25 70 GLN A O 1
ATOM 522 N N . VAL A 1 71 ? -9.736 -12.055 -1.666 1.00 92.88 71 VAL A N 1
ATOM 523 C CA . VAL A 1 71 ? -8.963 -13.072 -2.387 1.00 92.88 71 VAL A CA 1
ATOM 524 C C . VAL A 1 71 ? -7.543 -13.129 -1.847 1.00 92.88 71 VAL A C 1
ATOM 526 O O . VAL A 1 71 ? -7.027 -12.145 -1.308 1.00 92.88 71 VAL A O 1
ATOM 529 N N . LEU A 1 72 ? -6.906 -14.289 -1.968 1.00 89.50 72 LEU A N 1
ATOM 530 C CA . LEU A 1 72 ? -5.490 -14.425 -1.647 1.00 89.50 72 LEU A CA 1
ATOM 531 C C . LEU A 1 72 ? -4.636 -13.888 -2.794 1.00 89.50 72 LEU A C 1
ATOM 533 O O . LEU A 1 72 ? -5.046 -13.891 -3.956 1.00 89.50 72 LEU A O 1
ATOM 537 N N . ARG A 1 73 ? -3.424 -13.429 -2.476 1.00 85.44 73 ARG A N 1
ATOM 538 C CA . ARG A 1 73 ? -2.515 -12.887 -3.492 1.00 85.44 73 ARG A CA 1
ATOM 539 C C . ARG A 1 73 ? -2.164 -13.938 -4.542 1.00 85.44 73 ARG A C 1
ATOM 541 O O . ARG A 1 73 ? -2.039 -13.610 -5.715 1.00 85.44 73 ARG A O 1
ATOM 548 N N . GLU A 1 74 ? -2.011 -15.183 -4.108 1.00 85.88 74 GLU A N 1
ATOM 549 C CA . GLU A 1 74 ? -1.609 -16.324 -4.930 1.00 85.88 74 GLU A CA 1
ATOM 550 C C . GLU A 1 74 ? -2.692 -16.737 -5.940 1.00 85.88 74 GLU A C 1
ATOM 552 O O . GLU A 1 74 ? -2.397 -17.433 -6.906 1.00 85.88 74 GLU A O 1
ATOM 557 N N . GLU A 1 75 ? -3.937 -16.308 -5.724 1.00 84.56 75 GLU A N 1
ATOM 558 C CA . GLU A 1 75 ? -5.077 -16.576 -6.609 1.00 84.56 75 GLU A CA 1
ATOM 559 C C . GLU A 1 75 ? -5.214 -15.533 -7.727 1.00 84.56 75 GLU A C 1
ATOM 561 O O . GLU A 1 75 ? -5.996 -15.716 -8.662 1.00 84.56 75 GLU A O 1
ATOM 566 N N . ILE A 1 76 ? -4.467 -14.430 -7.643 1.00 85.19 76 ILE A N 1
ATOM 567 C CA . ILE A 1 76 ? -4.459 -13.384 -8.661 1.00 85.19 76 ILE A CA 1
ATOM 568 C C . ILE A 1 76 ? -3.470 -13.788 -9.749 1.00 85.19 76 ILE A C 1
ATOM 570 O O . ILE A 1 76 ? -2.297 -14.033 -9.470 1.00 85.19 76 ILE A O 1
ATOM 574 N N . ASP A 1 77 ? -3.930 -13.798 -10.999 1.00 81.75 77 ASP A N 1
ATOM 575 C CA . ASP A 1 77 ? -3.061 -13.988 -12.158 1.00 81.75 77 ASP A CA 1
ATOM 576 C C . ASP A 1 77 ? -2.168 -12.755 -12.355 1.00 81.75 77 ASP A C 1
ATOM 578 O O . ASP A 1 77 ? -2.504 -11.796 -13.053 1.00 81.75 77 ASP A O 1
ATOM 582 N N . LEU A 1 78 ? -1.025 -12.771 -11.674 1.00 79.12 78 LEU A N 1
ATOM 583 C CA . LEU A 1 78 ? 0.044 -11.797 -11.855 1.00 79.12 78 LEU A CA 1
ATOM 584 C C . LEU A 1 78 ? 0.905 -12.122 -13.085 1.00 79.12 78 LEU A C 1
ATOM 586 O O . LEU A 1 78 ? 1.692 -11.271 -13.494 1.00 79.12 78 LEU A O 1
ATOM 590 N N . GLY A 1 79 ? 0.701 -13.289 -13.712 1.00 78.44 79 GLY A N 1
ATOM 591 C CA . GLY A 1 79 ? 1.445 -13.754 -14.881 1.00 78.44 79 GLY A CA 1
ATOM 592 C C . GLY A 1 79 ? 1.320 -12.828 -16.085 1.00 78.44 79 GLY A C 1
ATOM 593 O O . GLY A 1 79 ? 2.264 -12.663 -16.855 1.00 78.44 79 GLY A O 1
ATOM 594 N N . ALA A 1 80 ? 0.191 -12.124 -16.191 1.00 70.81 80 ALA A N 1
ATOM 595 C CA . ALA A 1 80 ? -0.012 -11.060 -17.173 1.00 70.81 80 ALA A CA 1
ATOM 596 C C . ALA A 1 80 ? 1.018 -9.912 -17.071 1.00 70.81 80 ALA A C 1
ATOM 598 O O . ALA A 1 80 ? 1.213 -9.181 -18.041 1.00 70.81 80 ALA A O 1
ATOM 599 N N . PHE A 1 81 ? 1.682 -9.757 -15.921 1.00 74.38 81 PHE A N 1
ATOM 600 C CA . PHE A 1 81 ? 2.679 -8.720 -15.654 1.00 74.38 81 PHE A CA 1
ATOM 601 C C . PHE A 1 81 ? 4.098 -9.271 -15.455 1.00 74.38 81 PHE A C 1
ATOM 603 O O . PHE A 1 81 ? 5.011 -8.482 -15.210 1.00 74.38 81 PHE A O 1
ATOM 610 N N . ASP A 1 82 ? 4.314 -10.585 -15.562 1.00 81.06 82 ASP A N 1
ATOM 611 C CA . ASP A 1 82 ? 5.624 -11.197 -15.285 1.00 81.06 82 ASP A CA 1
ATOM 612 C C . ASP A 1 82 ? 6.715 -10.684 -16.240 1.00 81.06 82 ASP A C 1
ATOM 614 O O . ASP A 1 82 ? 7.849 -10.438 -15.830 1.00 81.06 82 ASP A O 1
ATOM 618 N N . ASP A 1 83 ? 6.346 -10.406 -17.492 1.00 82.44 83 ASP A N 1
ATOM 619 C CA . ASP A 1 83 ? 7.224 -9.839 -18.523 1.00 82.44 83 ASP A CA 1
ATOM 620 C C . ASP A 1 83 ? 7.079 -8.313 -18.652 1.00 82.44 83 ASP A C 1
ATOM 622 O O . ASP A 1 83 ? 7.121 -7.748 -19.750 1.00 82.44 83 ASP A O 1
ATOM 626 N N . CYS A 1 84 ? 6.914 -7.617 -17.524 1.00 83.56 84 CYS A N 1
ATOM 627 C CA . CYS A 1 84 ? 6.765 -6.160 -17.500 1.00 83.56 84 CYS A CA 1
ATOM 628 C C . CYS A 1 84 ? 7.913 -5.447 -18.237 1.00 83.56 84 CYS A C 1
ATOM 630 O O . CYS A 1 84 ? 7.668 -4.523 -19.007 1.00 83.56 84 CYS A O 1
ATOM 632 N N . ALA A 1 85 ? 9.154 -5.922 -18.067 1.00 80.94 85 ALA A N 1
ATOM 633 C CA . ALA A 1 85 ? 10.332 -5.347 -18.718 1.00 80.94 85 ALA A CA 1
ATOM 634 C C . ALA A 1 85 ? 10.241 -5.404 -20.253 1.00 80.94 85 ALA A C 1
ATOM 636 O O . ALA A 1 85 ? 10.411 -4.383 -20.912 1.00 80.94 85 ALA A O 1
ATOM 637 N N . ARG A 1 86 ? 9.878 -6.562 -20.819 1.00 79.94 86 ARG A N 1
ATOM 638 C CA . ARG A 1 86 ? 9.732 -6.736 -22.273 1.00 79.94 86 ARG A CA 1
ATOM 639 C C . ARG A 1 86 ? 8.594 -5.878 -22.832 1.00 79.94 86 ARG A C 1
ATOM 641 O O . ARG A 1 86 ? 8.754 -5.246 -23.871 1.00 79.94 86 ARG A O 1
ATOM 648 N N . TYR A 1 87 ? 7.458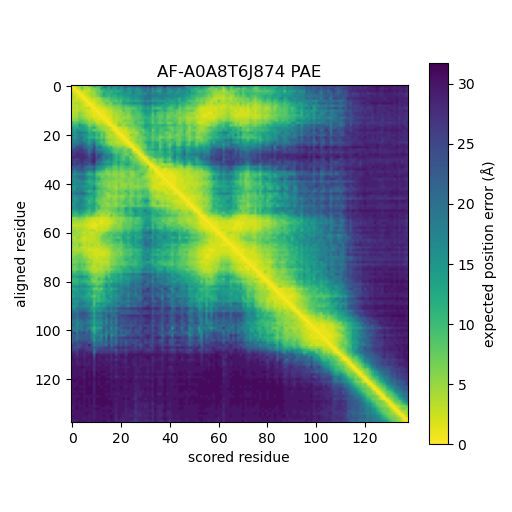 -5.836 -22.134 1.00 76.38 87 TYR A N 1
ATOM 649 C CA . TYR A 1 87 ? 6.316 -5.011 -22.537 1.00 76.38 87 TYR A CA 1
ATOM 650 C C . TYR A 1 87 ? 6.646 -3.507 -22.510 1.00 76.38 87 TYR A C 1
ATOM 652 O O . TYR A 1 87 ? 6.271 -2.771 -23.422 1.00 76.38 87 TYR A O 1
ATOM 660 N N . LEU A 1 88 ? 7.371 -3.043 -21.487 1.00 82.19 88 LEU A N 1
ATOM 661 C CA . LEU A 1 88 ? 7.821 -1.651 -21.394 1.00 82.19 88 LEU A CA 1
ATOM 662 C C . LEU A 1 88 ? 8.822 -1.294 -22.490 1.00 82.19 88 LEU A C 1
ATOM 664 O O . LEU A 1 88 ? 8.715 -0.215 -23.061 1.00 82.19 88 LEU A O 1
ATOM 668 N N . GLU A 1 89 ? 9.770 -2.175 -22.799 1.00 80.25 89 GLU A N 1
ATOM 6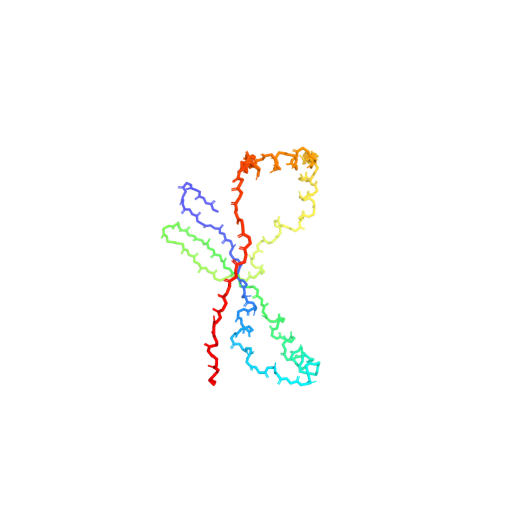69 C CA . GLU A 1 89 ? 10.755 -1.950 -23.863 1.00 80.25 89 GLU A CA 1
ATOM 670 C C . GLU A 1 89 ? 10.094 -1.823 -25.246 1.00 80.25 89 GLU A C 1
ATOM 672 O O . GLU A 1 89 ? 10.431 -0.912 -26.007 1.00 80.25 89 GLU A O 1
ATOM 677 N N . GLU A 1 90 ? 9.102 -2.666 -25.549 1.00 78.25 90 GLU A N 1
ATOM 678 C CA . GLU A 1 90 ? 8.300 -2.558 -26.778 1.00 78.25 90 GLU A CA 1
ATOM 679 C C . GLU A 1 90 ? 7.567 -1.206 -26.863 1.00 78.25 90 GLU A C 1
ATOM 681 O O . GLU A 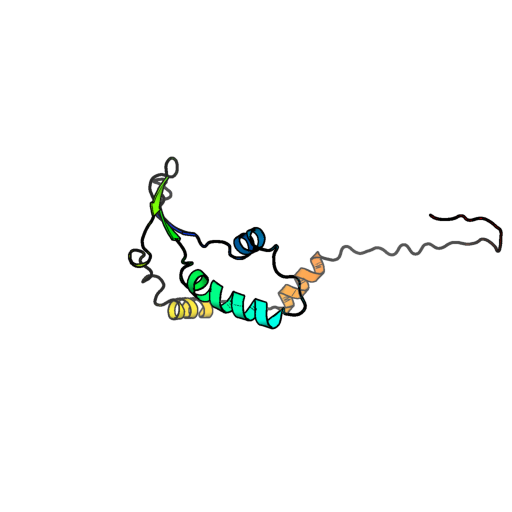1 90 ? 7.585 -0.564 -27.911 1.00 78.25 90 GLU A O 1
ATOM 686 N N . GLN A 1 91 ? 6.979 -0.729 -25.760 1.00 74.00 91 GLN A N 1
ATOM 687 C CA . GLN A 1 91 ? 6.244 0.545 -25.718 1.00 74.00 91 GLN A CA 1
ATOM 688 C C . GLN A 1 91 ? 7.157 1.779 -25.742 1.00 74.00 91 GLN A C 1
ATOM 690 O O . GLN A 1 91 ? 6.827 2.790 -26.358 1.00 74.00 91 GLN A O 1
ATOM 695 N N . LEU A 1 92 ? 8.313 1.715 -25.080 1.00 76.88 92 LEU A N 1
ATOM 696 C CA . LEU A 1 92 ? 9.277 2.818 -25.035 1.00 76.88 92 LEU A CA 1
ATOM 697 C C . LEU A 1 92 ? 9.940 3.055 -26.395 1.00 76.88 92 LEU A C 1
ATOM 699 O O . LEU A 1 92 ? 10.332 4.181 -26.687 1.00 76.88 92 LEU A O 1
ATOM 703 N N . THR A 1 93 ? 10.032 2.021 -27.232 1.00 76.69 93 THR A N 1
ATOM 704 C CA . THR A 1 93 ? 10.618 2.125 -28.576 1.00 76.69 93 THR A CA 1
ATOM 705 C C . THR A 1 93 ? 9.748 2.953 -29.532 1.00 76.69 93 THR A C 1
ATOM 707 O O . THR A 1 93 ? 10.277 3.555 -30.463 1.00 76.69 93 THR A O 1
ATOM 710 N N . ASP A 1 94 ? 8.437 3.027 -29.287 1.00 75.88 94 ASP A N 1
ATOM 711 C CA . ASP A 1 94 ? 7.475 3.757 -30.128 1.00 75.88 94 ASP A CA 1
ATOM 712 C C . ASP A 1 94 ? 7.177 5.177 -29.603 1.00 75.88 94 ASP A C 1
ATOM 714 O O . ASP A 1 94 ? 6.335 5.898 -30.146 1.00 75.88 94 ASP A O 1
ATOM 718 N N . MET A 1 95 ? 7.857 5.602 -28.531 1.00 72.94 95 MET A N 1
ATOM 719 C CA . MET A 1 95 ? 7.647 6.920 -27.946 1.00 72.94 95 MET A CA 1
ATOM 720 C C . MET A 1 95 ? 8.429 7.977 -28.739 1.00 72.94 95 MET A C 1
ATOM 722 O O . MET A 1 95 ? 9.653 7.871 -28.851 1.00 72.94 95 MET A O 1
ATOM 726 N N . PRO A 1 96 ? 7.765 9.010 -29.290 1.00 78.62 96 PRO A N 1
ATOM 727 C CA . PRO A 1 96 ? 8.472 10.088 -29.969 1.00 78.62 96 PRO A CA 1
ATOM 728 C C . PRO A 1 96 ? 9.381 10.819 -28.975 1.00 78.62 96 PRO A C 1
ATOM 730 O O . PRO A 1 96 ? 8.996 11.037 -27.823 1.00 78.62 96 PRO A O 1
ATOM 733 N N . GLU A 1 97 ? 10.577 11.216 -29.418 1.00 80.56 97 GLU A N 1
ATOM 734 C CA . GLU A 1 97 ? 11.447 12.080 -28.617 1.00 80.56 97 GLU A CA 1
ATOM 735 C C . GLU A 1 97 ? 10.690 13.359 -28.248 1.00 80.56 97 GLU A C 1
ATOM 737 O O . GLU A 1 97 ? 10.172 14.081 -29.103 1.00 80.56 97 GLU A O 1
ATOM 742 N N . VAL A 1 98 ? 10.593 13.611 -26.945 1.00 84.75 98 VAL A N 1
ATOM 743 C CA . VAL A 1 98 ? 9.921 14.786 -26.404 1.00 84.75 98 VAL A CA 1
ATOM 744 C C . VAL A 1 98 ? 10.881 15.970 -26.478 1.00 84.75 98 VAL A C 1
ATOM 746 O O . VAL A 1 98 ? 11.931 15.960 -25.835 1.00 84.75 98 VAL A O 1
ATOM 749 N N . ASP A 1 99 ? 10.506 17.004 -27.232 1.00 89.56 99 ASP A N 1
ATOM 75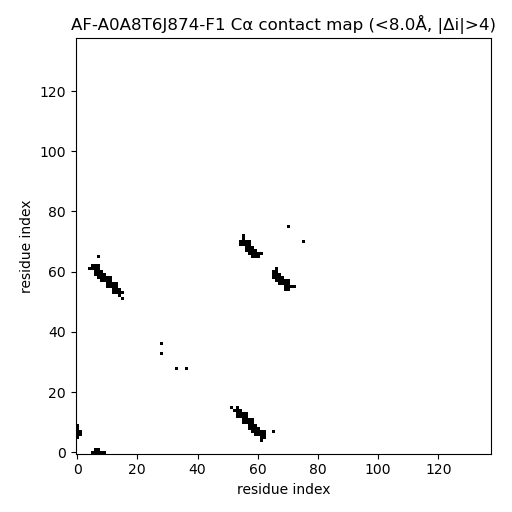0 C CA . ASP A 1 99 ? 11.201 18.293 -27.228 1.00 89.56 99 ASP A CA 1
ATOM 751 C C . ASP A 1 99 ? 10.800 19.083 -25.973 1.00 89.56 99 ASP A C 1
ATOM 753 O O . ASP A 1 99 ? 9.764 19.757 -25.912 1.00 89.56 99 ASP A O 1
ATOM 757 N N . TRP A 1 100 ? 11.615 18.931 -24.930 1.00 87.06 100 TRP A N 1
ATOM 758 C CA . TRP A 1 100 ? 11.393 19.573 -23.639 1.00 87.06 100 TRP A CA 1
ATOM 759 C C . TRP A 1 100 ? 11.533 21.093 -23.704 1.00 87.06 100 TRP A C 1
ATOM 761 O O . TRP A 1 100 ? 10.842 21.780 -22.954 1.00 87.06 100 TRP A O 1
ATOM 771 N N . ASP A 1 101 ? 12.353 21.629 -24.606 1.00 88.75 101 ASP A N 1
ATOM 772 C CA . ASP A 1 101 ? 12.515 23.074 -24.765 1.00 88.75 101 ASP A CA 1
ATOM 773 C C . ASP A 1 101 ? 11.235 23.693 -25.343 1.00 88.75 101 ASP A C 1
ATOM 775 O O . ASP A 1 101 ? 10.714 24.672 -24.802 1.00 88.75 101 ASP A O 1
ATOM 779 N N . ALA A 1 102 ? 10.649 23.063 -26.366 1.00 86.44 102 ALA A N 1
ATOM 780 C CA . ALA A 1 102 ? 9.386 23.509 -26.954 1.00 86.44 102 ALA A CA 1
ATOM 781 C C . ALA A 1 102 ? 8.206 23.450 -25.963 1.00 86.44 102 ALA A C 1
ATOM 783 O O . ALA A 1 102 ? 7.369 24.360 -25.936 1.00 86.44 102 ALA A O 1
ATOM 784 N N . LEU A 1 103 ? 8.135 22.399 -25.136 1.00 85.19 103 LEU A N 1
ATOM 785 C CA . LEU A 1 103 ? 7.105 22.268 -24.097 1.00 85.19 103 LEU A CA 1
ATOM 786 C C . LEU A 1 103 ? 7.274 23.302 -22.976 1.00 85.19 103 LEU A C 1
ATOM 788 O O . LEU A 1 103 ? 6.287 23.890 -22.526 1.00 85.19 103 LEU A O 1
ATOM 792 N N . LEU A 1 104 ? 8.509 23.551 -22.533 1.00 87.06 104 LEU A N 1
ATOM 793 C CA . LEU A 1 104 ? 8.788 24.519 -21.471 1.00 87.06 104 LEU A CA 1
ATOM 794 C C . LEU A 1 104 ? 8.533 25.962 -21.918 1.00 87.06 104 LEU A C 1
ATOM 796 O O . LEU A 1 104 ? 8.099 26.772 -21.098 1.00 87.06 104 LEU A O 1
ATOM 800 N N . SER A 1 105 ? 8.762 26.301 -23.188 1.00 81.25 105 SER A N 1
ATOM 801 C CA . SER A 1 105 ? 8.423 27.626 -23.724 1.00 81.25 105 SER A CA 1
ATOM 802 C C . SER A 1 105 ? 6.911 27.870 -23.757 1.00 81.25 105 SER A C 1
ATOM 804 O O . SER A 1 105 ? 6.461 28.912 -23.286 1.00 81.25 105 SER A O 1
ATOM 806 N N . GLN A 1 106 ? 6.115 26.894 -24.211 1.00 81.62 106 GLN A N 1
ATOM 807 C CA . GLN A 1 106 ? 4.649 27.024 -24.236 1.00 81.62 106 GLN A CA 1
ATOM 808 C C . GLN A 1 106 ? 4.055 27.213 -22.835 1.00 81.62 106 GLN A C 1
ATOM 810 O O . GLN A 1 106 ? 3.202 28.074 -22.635 1.00 81.62 106 GLN A O 1
ATOM 815 N N . ALA A 1 107 ? 4.543 26.459 -21.846 1.00 79.06 107 ALA A N 1
ATOM 816 C CA . ALA A 1 107 ? 4.043 26.558 -20.476 1.00 79.06 107 ALA A CA 1
ATOM 817 C C . ALA A 1 107 ? 4.345 27.919 -19.813 1.00 79.06 107 ALA A C 1
ATOM 819 O O . ALA A 1 107 ? 3.583 28.375 -18.963 1.00 79.06 107 ALA A O 1
ATOM 820 N N . GLN A 1 108 ? 5.450 28.574 -20.182 1.00 71.69 108 GLN A N 1
ATOM 821 C CA . GLN A 1 108 ? 5.831 29.878 -19.623 1.00 71.69 108 GLN A CA 1
ATOM 822 C C . GLN A 1 108 ? 5.027 31.037 -20.224 1.00 71.69 108 GLN A C 1
ATOM 824 O O . GLN A 1 108 ? 4.774 32.025 -19.534 1.00 71.69 108 GLN A O 1
ATOM 829 N N . GLU A 1 109 ? 4.590 30.911 -21.476 1.00 60.84 109 GLU A N 1
ATOM 830 C CA . GLU A 1 109 ? 3.806 31.939 -22.166 1.00 60.84 109 GLU A CA 1
ATOM 831 C C . GLU A 1 109 ? 2.350 32.016 -21.673 1.00 60.84 109 GLU A C 1
ATOM 833 O O . GLU A 1 109 ? 1.766 33.098 -21.657 1.00 60.84 109 GLU A O 1
ATOM 838 N N . GLU A 1 110 ? 1.775 30.913 -21.182 1.00 57.31 110 GLU A N 1
ATOM 839 C CA . GLU A 1 110 ? 0.415 30.909 -20.615 1.00 57.31 110 GLU A CA 1
ATOM 840 C C . GLU A 1 110 ? 0.335 31.450 -19.171 1.00 57.31 110 GLU A C 1
ATOM 842 O O . GLU A 1 110 ? -0.745 31.824 -18.711 1.00 57.31 110 GLU A O 1
ATOM 847 N N . VAL A 1 111 ? 1.457 31.533 -18.443 1.00 60.22 111 VAL A N 1
ATOM 848 C CA . VAL A 1 111 ? 1.485 31.888 -17.004 1.00 60.22 111 VAL A CA 1
ATOM 849 C C . VAL A 1 111 ? 1.692 33.392 -16.738 1.00 60.22 111 VAL A C 1
ATOM 851 O O . VAL A 1 111 ? 1.572 33.833 -15.596 1.00 60.22 111 VAL A O 1
ATOM 854 N N . MET A 1 112 ? 1.923 34.225 -17.759 1.00 54.72 112 MET A N 1
ATOM 855 C CA . MET A 1 112 ? 2.209 35.659 -17.572 1.00 54.72 112 MET A CA 1
ATOM 856 C C . MET A 1 112 ? 1.153 36.577 -18.216 1.00 54.72 112 MET A C 1
ATOM 858 O O . MET A 1 112 ? 1.335 37.018 -19.352 1.00 54.72 112 MET A O 1
ATOM 862 N N . PRO A 1 113 ? 0.077 36.975 -17.508 1.00 54.16 113 PRO A N 1
ATOM 863 C CA . PRO A 1 113 ? -0.625 38.200 -17.870 1.00 54.16 113 PRO A CA 1
ATOM 864 C C . PRO A 1 113 ? 0.324 39.394 -17.667 1.00 54.16 113 PRO A C 1
ATOM 866 O O . PRO A 1 113 ? 0.907 39.560 -16.596 1.00 54.16 113 PRO A O 1
ATOM 869 N N . GLN A 1 114 ? 0.496 40.219 -18.706 1.00 52.97 114 GLN A N 1
ATOM 870 C CA . GLN A 1 114 ? 1.286 41.452 -18.653 1.00 52.97 114 GLN A CA 1
ATOM 871 C C . GLN A 1 114 ? 0.819 42.333 -17.490 1.00 52.97 114 GLN A C 1
ATOM 873 O O . GLN A 1 114 ? -0.273 42.900 -17.522 1.00 52.97 114 GLN A O 1
ATOM 878 N N . GLN A 1 115 ? 1.669 42.484 -16.479 1.00 48.00 115 GLN A N 1
ATOM 879 C CA . GLN A 1 115 ? 1.507 43.518 -15.472 1.00 48.00 115 GLN A CA 1
ATOM 880 C C . GLN A 1 115 ? 1.873 44.846 -16.141 1.00 48.00 115 GLN A C 1
ATOM 882 O O . GLN A 1 115 ? 3.046 45.162 -16.325 1.00 48.00 115 GLN A O 1
ATOM 887 N N . ALA A 1 116 ? 0.845 45.542 -16.625 1.00 45.72 116 ALA A N 1
ATOM 888 C CA . ALA A 1 116 ? 0.976 46.839 -17.261 1.00 45.72 116 ALA A CA 1
ATOM 889 C C . ALA A 1 116 ? 1.566 47.850 -16.269 1.00 45.72 116 ALA A C 1
ATOM 891 O O . ALA A 1 116 ? 1.127 47.962 -15.126 1.00 45.72 116 ALA A O 1
ATOM 892 N N . ASP A 1 117 ? 2.595 48.533 -16.754 1.00 49.62 117 ASP A N 1
ATOM 893 C CA . ASP A 1 117 ? 3.275 49.682 -16.174 1.00 49.62 117 ASP A CA 1
ATOM 894 C C . ASP A 1 117 ? 2.261 50.776 -15.787 1.00 49.62 117 ASP A C 1
ATOM 896 O O . ASP A 1 117 ? 1.698 51.435 -16.658 1.00 49.62 117 ASP A O 1
ATOM 900 N N . ASP A 1 118 ? 2.038 50.977 -14.489 1.00 41.38 118 ASP A N 1
ATOM 901 C CA . ASP A 1 118 ? 1.357 52.159 -13.942 1.00 41.38 118 ASP A CA 1
ATOM 902 C C . ASP A 1 118 ? 2.325 52.853 -12.972 1.00 41.38 118 ASP A C 1
ATOM 904 O O . ASP A 1 118 ? 2.190 52.828 -11.749 1.00 41.38 118 ASP A O 1
ATOM 908 N N . SER A 1 119 ? 3.384 53.426 -13.546 1.00 46.00 119 SER A N 1
ATOM 909 C CA . SER A 1 119 ? 4.238 54.405 -12.873 1.00 46.00 119 SER A CA 1
ATOM 910 C C . SER A 1 119 ? 3.735 55.815 -13.200 1.00 46.00 119 SER A C 1
ATOM 912 O O . SER A 1 119 ? 4.372 56.534 -13.966 1.00 46.00 119 SER A O 1
ATOM 914 N N . ASP A 1 120 ? 2.596 56.216 -12.630 1.00 42.00 120 ASP A N 1
ATOM 915 C CA . ASP A 1 120 ? 2.186 57.626 -12.576 1.00 42.00 120 ASP A CA 1
ATOM 916 C C . ASP A 1 120 ? 2.501 58.178 -11.182 1.00 42.00 120 ASP A C 1
ATOM 918 O O . ASP A 1 120 ? 1.847 57.883 -10.182 1.00 42.00 120 ASP A O 1
ATOM 922 N N . SER A 1 121 ? 3.592 58.933 -11.120 1.00 46.69 121 SER A N 1
ATOM 923 C CA . SER A 1 121 ? 3.960 59.756 -9.976 1.00 46.69 121 SER A CA 1
ATOM 924 C C . SER A 1 121 ? 3.438 61.163 -10.245 1.00 46.69 121 SER A C 1
ATOM 926 O O . SER A 1 121 ? 3.746 61.715 -11.305 1.00 46.69 121 SER A O 1
ATOM 928 N N . PRO A 1 122 ? 2.716 61.776 -9.296 1.00 45.91 122 PRO A N 1
ATOM 929 C CA . PRO A 1 122 ? 3.083 63.153 -8.992 1.00 45.91 122 PRO A CA 1
ATOM 930 C C . PRO A 1 122 ? 3.065 63.505 -7.495 1.00 45.91 122 PRO A C 1
ATOM 932 O O . PRO A 1 122 ? 2.120 63.238 -6.760 1.00 45.91 122 PRO A O 1
ATOM 935 N N . ASP A 1 123 ? 4.149 64.189 -7.128 1.00 40.97 123 ASP A N 1
ATOM 936 C CA . ASP A 1 123 ? 4.221 65.410 -6.318 1.00 40.97 123 ASP A CA 1
ATOM 937 C C . ASP A 1 123 ? 3.745 65.465 -4.853 1.00 40.97 123 ASP A C 1
ATOM 939 O O . ASP A 1 123 ? 2.563 65.386 -4.542 1.00 40.97 123 ASP A O 1
ATOM 943 N N . ALA A 1 124 ? 4.717 65.890 -4.023 1.00 44.53 124 ALA A N 1
ATOM 944 C CA . ALA A 1 124 ? 4.609 66.688 -2.791 1.00 44.53 124 ALA A CA 1
ATOM 945 C C . ALA A 1 124 ? 3.873 66.015 -1.601 1.00 44.53 124 ALA A C 1
ATOM 947 O O . ALA A 1 124 ? 2.909 65.288 -1.760 1.00 44.53 124 ALA A O 1
ATOM 948 N N . VAL A 1 125 ? 4.261 66.165 -0.330 1.00 41.28 125 VAL A N 1
ATOM 949 C CA . VAL A 1 125 ? 4.362 67.404 0.454 1.00 41.28 125 VAL A CA 1
ATOM 950 C C . VAL A 1 125 ? 5.117 67.120 1.781 1.00 41.28 125 VAL A C 1
ATOM 952 O O . VAL A 1 125 ? 4.876 66.103 2.419 1.00 41.28 125 VAL A O 1
ATOM 955 N N . ALA A 1 126 ? 6.005 68.054 2.150 1.00 39.84 126 ALA A N 1
ATOM 956 C CA . ALA A 1 126 ? 6.486 68.515 3.473 1.00 39.84 126 ALA A CA 1
ATOM 957 C C . ALA A 1 126 ? 6.616 67.583 4.712 1.00 39.84 126 ALA A C 1
ATOM 959 O O . ALA A 1 126 ? 5.642 67.076 5.254 1.00 39.84 126 ALA A O 1
ATOM 960 N N . ASP A 1 127 ? 7.857 67.490 5.209 1.00 41.28 127 ASP A N 1
ATOM 961 C CA . ASP A 1 127 ? 8.371 68.008 6.502 1.00 41.28 127 ASP A CA 1
ATOM 962 C C . ASP A 1 127 ? 7.444 68.077 7.754 1.00 41.28 127 ASP A C 1
ATOM 964 O O . ASP A 1 127 ? 6.579 68.945 7.826 1.00 41.28 127 ASP A O 1
ATOM 968 N N . GLU A 1 128 ? 7.751 67.207 8.743 1.00 37.06 128 GLU A N 1
ATOM 969 C CA . GLU A 1 128 ? 7.680 67.328 10.233 1.00 37.06 128 GLU A CA 1
ATOM 970 C C . GLU A 1 128 ? 6.387 67.821 10.969 1.00 37.06 128 GLU A C 1
ATOM 972 O O . GLU A 1 128 ? 5.501 68.435 10.390 1.00 37.06 128 GLU A O 1
ATOM 977 N N . PRO A 1 129 ? 6.276 67.698 12.318 1.00 58.38 129 PRO A N 1
ATOM 978 C CA . PRO A 1 129 ? 6.380 66.524 13.204 1.00 58.38 129 PRO A CA 1
ATOM 979 C C . PRO A 1 129 ? 5.185 66.448 14.212 1.00 58.38 129 PRO A C 1
ATOM 981 O O . PRO A 1 129 ? 4.337 67.334 14.238 1.00 58.38 129 PRO A O 1
ATOM 984 N N . ALA A 1 130 ? 5.143 65.425 15.091 1.00 38.62 130 ALA A N 1
ATOM 985 C CA . ALA A 1 130 ? 4.832 65.515 16.545 1.00 38.62 130 ALA A CA 1
ATOM 986 C C . ALA A 1 130 ? 4.061 64.314 17.161 1.00 38.62 130 ALA A C 1
ATOM 988 O O . ALA A 1 130 ? 2.919 64.033 16.823 1.00 38.62 130 ALA A O 1
ATOM 989 N N . ALA A 1 131 ? 4.692 63.757 18.204 1.00 39.06 131 ALA A N 1
ATOM 990 C CA . ALA A 1 131 ? 4.158 63.494 19.551 1.00 39.06 131 ALA A CA 1
ATOM 991 C C . ALA A 1 131 ? 3.161 62.345 19.857 1.00 39.06 131 ALA A C 1
ATOM 993 O O . ALA A 1 131 ? 2.015 62.338 19.429 1.00 39.06 131 ALA A O 1
ATOM 994 N N . GLY A 1 132 ? 3.586 61.533 20.845 1.00 36.16 132 GLY A N 1
ATOM 995 C CA . GLY A 1 132 ? 2.757 60.893 21.884 1.00 36.16 132 GLY A CA 1
ATOM 996 C C . GLY A 1 132 ? 2.159 59.537 21.501 1.00 36.16 132 GLY A C 1
ATOM 997 O O . GLY A 1 132 ? 1.794 59.322 20.361 1.00 36.16 132 GLY A O 1
ATOM 998 N N . THR A 1 133 ? 1.993 58.534 22.358 1.00 43.69 133 THR A N 1
ATOM 999 C CA . THR A 1 133 ? 2.170 58.318 23.803 1.00 43.69 133 THR A CA 1
ATOM 1000 C C . THR A 1 133 ? 2.018 56.790 23.993 1.00 43.69 133 THR A C 1
ATOM 1002 O O . THR A 1 133 ? 1.341 56.154 23.189 1.00 43.69 133 THR A O 1
ATOM 1005 N N . GLY A 1 134 ? 2.646 56.187 25.016 1.00 41.28 134 GLY A N 1
ATOM 1006 C CA . GLY A 1 134 ? 2.420 54.781 25.433 1.00 41.28 134 GLY A CA 1
ATOM 1007 C C . GLY A 1 134 ? 0.969 54.504 25.893 1.00 41.28 134 GLY A C 1
ATOM 1008 O O . GLY A 1 134 ? 0.100 55.319 25.592 1.00 41.28 134 GLY A O 1
ATOM 1009 N N . PRO A 1 135 ? 0.645 53.450 26.678 1.00 53.25 135 PRO A N 1
ATOM 1010 C CA . PRO A 1 135 ? 1.493 52.569 27.499 1.00 53.25 135 PRO A CA 1
ATOM 1011 C C . PRO A 1 135 ? 1.235 51.064 27.180 1.00 53.25 135 PRO A C 1
ATOM 1013 O O . PRO A 1 135 ? 0.405 50.737 26.346 1.00 53.25 135 PRO A O 1
ATOM 1016 N N . GLY A 1 136 ? 2.009 50.082 27.646 1.00 39.16 136 GLY A N 1
ATOM 1017 C CA . GLY A 1 136 ? 2.108 49.617 29.031 1.00 39.16 136 GLY A CA 1
ATOM 1018 C C . GLY A 1 136 ? 1.384 48.273 29.178 1.00 39.16 136 GLY A C 1
ATOM 1019 O O . GLY A 1 136 ? 0.175 48.199 28.992 1.00 39.16 136 GLY A O 1
ATOM 1020 N N . ALA A 1 137 ? 2.161 47.235 29.487 1.00 37.84 137 ALA A N 1
ATOM 1021 C CA . ALA A 1 137 ? 1.724 45.891 29.871 1.00 37.84 137 ALA A CA 1
ATOM 1022 C C . ALA A 1 137 ? 0.829 45.918 31.141 1.00 37.84 137 ALA A C 1
ATOM 1024 O O . ALA A 1 137 ? 0.654 46.986 31.739 1.00 37.84 137 ALA A O 1
ATOM 1025 N N . PRO A 1 138 ? 0.256 44.785 31.578 1.00 56.94 138 PRO A N 1
ATOM 1026 C CA . PRO A 1 138 ? 1.058 43.710 32.180 1.00 56.94 138 PRO A CA 1
ATOM 1027 C C . PRO A 1 138 ? 0.979 42.358 31.461 1.00 56.94 138 PRO A C 1
ATOM 1029 O O . PRO A 1 138 ? -0.093 42.025 30.911 1.00 56.94 138 PRO A O 1
#

Secondary structure (DSSP, 8-state):
-BTTTTEEEEEEEE---HHHHHHHHTT---STTHHHHHHHHHHHTHHHHHH-PPEEEEEEEESSSEEEEEE-GGGS--GGGTTHHHHHHHHHHTPPPP-HHHHHHHHHHSS---------------------------

Radius of gyration: 31.73 Å; Cα contacts (8 Å, |Δi|>4): 76; chains: 1; bounding box: 44×85×62 Å

Nearest PDB structures (foldse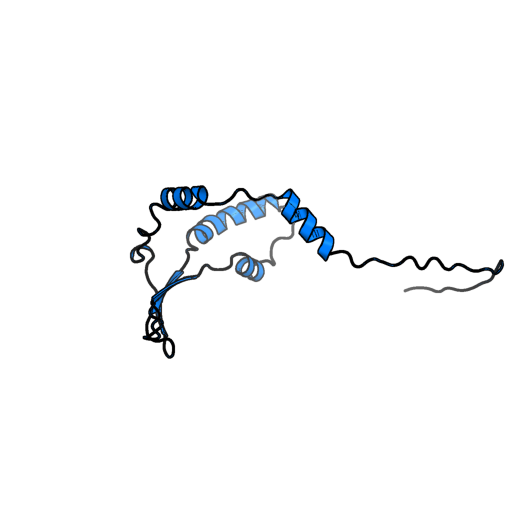ek):
  1wib-assembly1_A  TM=3.593E-01  e=9.881E-01  Mus musculus
  8fkt-assembly1_BA  TM=3.239E-01  e=4.071E+00  Homo sapiens
  1lc0-assembly1_A  TM=2.973E-01  e=5.890E+00  Rattus norvegicus

Sequence (138 aa):
TGLQDRSYDQVAVVSPNLPDLLSLGGVIVGGTGLGATMLLLSQAFREPLQAISANYYRVGGSWDEPLVEQVLREEIDLGAFDDCARYLEEQLTDMPEVDWDALLSQAQEEVMPQQADDSDSPDAVADEPAAGTGPGAP